Protein AF-A3YWB2-F1 (afdb_monomer_lite)

Foldseek 3Di:
DDDPDPPPPDPPPPVVVVVVLLVVLLVLLQVLLVVLLVLLLDPPDPVVSLVVLLVSLLVSLVVLCVSLVDPPPPDVVVVVVSVVLSVVLVVLSVVLVVVLVVVCVPPVPCSSVSSSVSSSVSSNVSSNVSNVVSSVVSVVVVVVVVVVVVPD

pLDDT: mean 77.68, std 9.54, range [52.34, 93.62]

Secondary structure (DSSP, 8-state):
-PPPPP--------HHHHHHHHHHHHHHHHHHHHHHHHHHH--S-HHHHHHHHHHHHHHHHHHHHHHTT--GGG-HHHHHHHHHHHHHHHHHHHHHHHHHHHHHTT-TTTHHHHHHHHHHHHHHHHHHHHHHHHHHHHHHHHHHHHHHHT--

Structure (mmCIF, N/CA/C/O backbone):
data_AF-A3YWB2-F1
#
_entry.id   AF-A3YWB2-F1
#
loop_
_atom_site.group_PDB
_atom_site.id
_atom_site.type_symbol
_atom_site.label_atom_id
_atom_site.label_alt_id
_atom_site.label_comp_id
_atom_site.label_asym_id
_atom_site.label_entity_id
_atom_site.label_seq_id
_atom_site.pdbx_PDB_ins_code
_atom_site.Cartn_x
_atom_site.Cartn_y
_atom_site.Cartn_z
_atom_site.occupancy
_atom_site.B_iso_or_equiv
_atom_site.auth_seq_id
_atom_site.auth_comp_id
_atom_site.auth_asym_id
_atom_site.auth_atom_id
_atom_site.pdbx_PDB_model_num
ATOM 1 N N . MET A 1 1 ? -6.717 4.013 58.784 1.00 62.12 1 MET A N 1
ATOM 2 C CA . MET A 1 1 ? -6.162 3.565 57.490 1.00 62.12 1 MET A CA 1
ATOM 3 C C . MET A 1 1 ? -7.313 3.526 56.500 1.00 62.12 1 MET A C 1
ATOM 5 O O . MET A 1 1 ? -8.202 2.706 56.698 1.00 62.12 1 MET A O 1
ATOM 9 N N . PRO A 1 2 ? -7.394 4.465 55.547 1.00 60.41 2 PRO A N 1
ATOM 10 C CA . PRO A 1 2 ? -8.425 4.411 54.519 1.00 60.41 2 PRO A CA 1
ATOM 11 C C . PRO A 1 2 ? -8.178 3.198 53.601 1.00 60.41 2 PRO A C 1
ATOM 13 O O . PRO A 1 2 ? -7.018 2.903 53.304 1.00 60.41 2 PRO A O 1
ATOM 16 N N . PRO A 1 3 ? -9.231 2.468 53.193 1.00 70.06 3 PRO A N 1
ATOM 17 C CA . PRO A 1 3 ? -9.102 1.349 52.270 1.00 70.06 3 PRO A CA 1
ATOM 18 C C . PRO A 1 3 ? -8.592 1.854 50.918 1.00 70.06 3 PRO A C 1
ATOM 20 O O . PRO A 1 3 ? -9.062 2.878 50.420 1.00 70.06 3 PRO A O 1
ATOM 23 N N . ALA A 1 4 ? -7.623 1.139 50.342 1.00 65.94 4 ALA A N 1
ATOM 24 C CA . ALA A 1 4 ? -7.161 1.383 48.985 1.00 65.94 4 ALA A CA 1
ATOM 25 C C . ALA A 1 4 ? -8.371 1.332 48.044 1.00 65.94 4 ALA A C 1
ATOM 27 O O . ALA A 1 4 ? -9.050 0.310 47.939 1.00 65.94 4 ALA A O 1
ATOM 28 N N . THR A 1 5 ? -8.675 2.461 47.407 1.00 66.00 5 THR A N 1
ATOM 29 C CA . THR A 1 5 ? -9.639 2.509 46.313 1.00 66.00 5 THR A CA 1
ATOM 30 C C . THR A 1 5 ? -9.167 1.531 45.238 1.00 66.00 5 THR A C 1
ATOM 32 O O . THR A 1 5 ? -7.991 1.609 44.871 1.00 66.00 5 THR A O 1
ATOM 35 N N . PRO A 1 6 ? -10.020 0.611 44.751 1.00 62.94 6 PRO A N 1
ATOM 36 C CA . PRO A 1 6 ? -9.645 -0.298 43.680 1.00 62.94 6 PRO A CA 1
ATOM 37 C C . PRO A 1 6 ? -9.179 0.549 42.502 1.00 62.94 6 PRO A C 1
ATOM 39 O O . PRO A 1 6 ? -9.925 1.399 42.011 1.00 62.94 6 PRO A O 1
ATOM 42 N N . GLU A 1 7 ? -7.917 0.363 42.119 1.00 54.88 7 GLU A N 1
ATOM 43 C CA . GLU A 1 7 ? -7.356 0.939 40.910 1.00 54.88 7 GLU A CA 1
ATOM 44 C C . GLU A 1 7 ? -8.339 0.647 39.788 1.00 54.88 7 GLU A C 1
ATOM 46 O O . GLU A 1 7 ? -8.621 -0.506 39.458 1.00 54.88 7 GLU A O 1
ATOM 51 N N . SER A 1 8 ? -8.917 1.714 39.246 1.00 54.12 8 SER A N 1
ATOM 52 C CA . SER A 1 8 ? -9.644 1.669 37.999 1.00 54.12 8 SER A CA 1
ATOM 53 C C . SER A 1 8 ? -8.696 1.061 36.974 1.00 54.12 8 SER A C 1
ATOM 55 O O . SER A 1 8 ? -7.840 1.764 36.426 1.00 54.12 8 SER A O 1
ATOM 57 N N . SER A 1 9 ? -8.828 -0.244 36.730 1.00 54.19 9 SER A N 1
ATOM 58 C CA . SER A 1 9 ? -8.300 -0.928 35.559 1.00 54.19 9 SER A CA 1
ATOM 59 C C . SER A 1 9 ? -9.045 -0.340 34.369 1.00 54.19 9 SER A C 1
ATOM 61 O O . SER A 1 9 ? -10.035 -0.878 33.871 1.00 54.19 9 SER A O 1
ATOM 63 N N . SER A 1 10 ? -8.652 0.886 34.037 1.00 55.62 10 SER A N 1
ATOM 64 C CA . SER A 1 10 ? -9.203 1.666 32.957 1.00 55.62 10 SER A CA 1
ATOM 65 C C . SER A 1 10 ? -9.079 0.794 31.724 1.00 55.62 10 SER A C 1
ATOM 67 O O . SER A 1 10 ? -8.000 0.283 31.419 1.00 55.62 10 SER A O 1
ATOM 69 N N . TRP A 1 11 ? -10.224 0.569 31.088 1.00 52.34 11 TRP A N 1
ATOM 70 C CA . TRP A 1 11 ? -10.415 -0.101 29.811 1.00 52.34 11 TRP A CA 1
ATOM 71 C C . TRP A 1 11 ? -9.676 0.655 28.700 1.00 52.34 11 TRP A C 1
ATOM 73 O O . TRP A 1 11 ? -10.257 1.130 27.729 1.00 52.34 11 TRP A O 1
ATOM 83 N N . THR A 1 12 ? -8.369 0.827 28.857 1.00 60.31 12 THR A N 1
ATOM 84 C CA . THR A 1 12 ? -7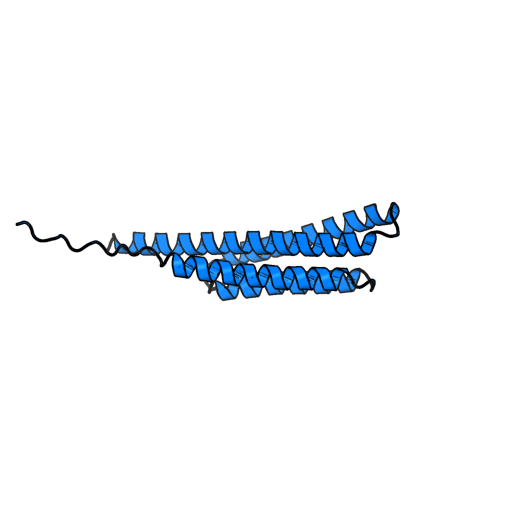.500 1.226 27.773 1.00 60.31 12 THR A CA 1
ATOM 85 C C . THR A 1 12 ? -7.512 0.037 26.821 1.00 60.31 12 THR A C 1
ATOM 87 O O . THR A 1 12 ? -7.178 -1.073 27.239 1.00 60.31 12 THR A O 1
ATOM 90 N N . PRO A 1 13 ? -7.988 0.205 25.573 1.00 61.81 13 PRO A N 1
ATOM 91 C CA . PRO A 1 13 ? -7.883 -0.859 24.590 1.00 61.81 13 PRO A CA 1
ATOM 92 C C . PRO A 1 13 ? -6.415 -1.257 24.556 1.00 61.81 13 PRO A C 1
ATOM 94 O O . PRO A 1 13 ? -5.591 -0.381 24.299 1.00 61.81 13 PRO A O 1
ATOM 97 N N . ASP A 1 14 ? -6.113 -2.520 24.888 1.00 77.12 14 ASP A N 1
ATOM 98 C CA . ASP A 1 14 ? -4.757 -3.047 25.069 1.00 77.12 14 ASP A CA 1
ATOM 99 C C . ASP A 1 14 ? -3.820 -2.412 24.039 1.00 77.12 14 ASP A C 1
ATOM 101 O O . ASP A 1 14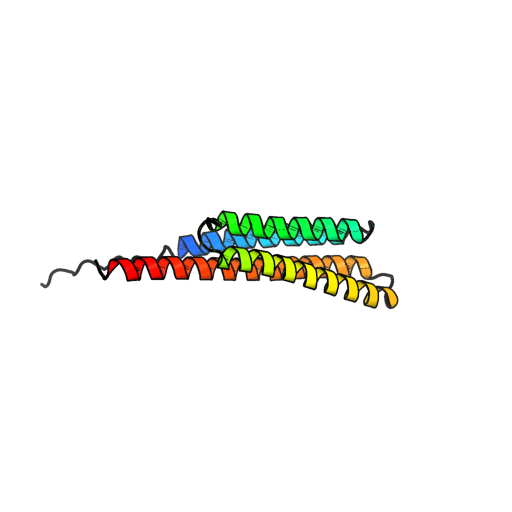 ? -3.831 -2.775 22.856 1.00 77.12 14 ASP A O 1
ATOM 105 N N . ALA A 1 15 ? -3.046 -1.406 24.461 1.00 77.25 15 ALA A N 1
ATOM 106 C CA . ALA A 1 15 ? -2.227 -0.622 23.540 1.00 77.25 15 ALA A CA 1
ATOM 107 C C . ALA A 1 15 ? -1.231 -1.546 22.821 1.00 77.25 15 ALA A C 1
ATOM 109 O O . ALA A 1 15 ? -0.946 -1.379 21.634 1.00 77.25 15 ALA A O 1
ATOM 110 N N . ALA A 1 16 ? -0.805 -2.602 23.522 1.00 82.12 16 ALA A N 1
ATOM 111 C CA . ALA A 1 16 ? -0.029 -3.713 22.993 1.00 82.12 16 ALA A CA 1
ATOM 112 C C . ALA A 1 16 ? -0.756 -4.481 21.871 1.00 82.12 16 ALA A C 1
ATOM 114 O O . ALA A 1 16 ? -0.151 -4.811 20.849 1.00 82.12 16 ALA A O 1
ATOM 115 N N . GLY A 1 17 ? -2.059 -4.738 22.012 1.00 84.69 17 GLY A N 1
ATOM 116 C CA . GLY A 1 17 ? -2.878 -5.400 20.996 1.00 84.69 17 GLY A CA 1
ATOM 117 C C . GLY A 1 17 ? -3.041 -4.558 19.726 1.00 84.69 17 GLY A C 1
ATOM 118 O O . GLY A 1 17 ? -2.911 -5.082 18.616 1.00 84.69 17 GLY A O 1
ATOM 119 N N . LEU A 1 18 ? -3.261 -3.248 19.877 1.00 83.75 18 LEU A N 1
ATOM 120 C CA . LEU A 1 18 ? -3.315 -2.293 18.761 1.00 83.75 18 LEU A CA 1
ATOM 121 C C . LEU A 1 18 ? -1.968 -2.189 18.036 1.00 83.75 18 LEU A C 1
ATOM 123 O O . LEU A 1 18 ? -1.925 -2.313 16.810 1.00 83.75 18 LEU A O 1
ATOM 127 N N . ALA A 1 19 ? -0.870 -2.036 18.782 1.00 86.00 19 ALA A N 1
ATOM 128 C CA . ALA A 1 19 ? 0.478 -1.983 18.222 1.00 86.00 19 ALA A CA 1
ATOM 129 C C . ALA A 1 19 ? 0.815 -3.263 17.441 1.00 86.00 19 ALA A C 1
ATOM 131 O O . ALA A 1 19 ? 1.302 -3.197 16.312 1.00 86.00 19 ALA A O 1
ATOM 132 N N . ARG A 1 20 ? 0.473 -4.442 17.979 1.00 88.50 20 ARG A N 1
ATOM 133 C CA . ARG A 1 20 ? 0.695 -5.725 17.294 1.00 88.50 20 ARG A CA 1
ATOM 134 C C . ARG A 1 20 ? -0.056 -5.813 15.964 1.00 88.50 20 ARG A C 1
ATOM 136 O O . ARG A 1 20 ? 0.515 -6.260 14.971 1.00 88.50 20 ARG A O 1
ATOM 143 N N . ARG A 1 21 ? -1.319 -5.372 15.919 1.00 85.56 21 ARG A N 1
ATOM 144 C CA . ARG A 1 21 ? -2.105 -5.337 14.671 1.00 85.56 21 ARG A CA 1
ATOM 145 C C . ARG A 1 21 ? -1.527 -4.350 13.663 1.00 85.56 21 ARG A C 1
ATOM 147 O O . ARG A 1 21 ? -1.458 -4.678 12.481 1.00 85.56 21 ARG A O 1
ATOM 154 N N . TYR A 1 22 ? -1.071 -3.189 14.132 1.00 88.19 22 TYR A N 1
ATOM 155 C CA . TYR A 1 22 ? -0.419 -2.188 13.294 1.00 88.19 22 TYR A CA 1
ATOM 156 C C . TYR A 1 22 ? 0.856 -2.735 12.642 1.00 88.19 22 TYR A C 1
ATOM 158 O O . TYR A 1 22 ? 1.003 -2.634 11.426 1.00 88.19 22 TYR A O 1
ATOM 166 N N . HIS A 1 23 ? 1.736 -3.376 13.419 1.00 88.94 23 HIS A N 1
ATOM 167 C CA . HIS A 1 23 ? 2.952 -4.002 12.893 1.00 88.94 23 HIS A CA 1
ATOM 168 C C . HIS A 1 23 ? 2.645 -5.133 11.908 1.00 88.94 23 HIS A C 1
ATOM 170 O O . HIS A 1 23 ? 3.294 -5.230 10.871 1.00 88.94 23 HIS A O 1
ATOM 176 N N . CYS A 1 24 ? 1.626 -5.951 12.186 1.00 90.31 24 CYS A N 1
ATOM 177 C CA . CYS A 1 24 ? 1.191 -7.000 11.266 1.00 90.31 24 CYS A CA 1
ATOM 178 C C . CYS A 1 24 ? 0.689 -6.416 9.935 1.00 90.31 24 CYS A C 1
ATOM 180 O O . CYS A 1 24 ? 1.095 -6.879 8.872 1.00 90.31 24 CYS A O 1
ATOM 182 N N . ALA A 1 25 ? -0.128 -5.358 9.978 1.00 87.38 25 ALA A N 1
ATOM 183 C CA . ALA A 1 25 ? -0.598 -4.672 8.777 1.00 87.38 25 ALA A CA 1
ATOM 184 C C . ALA A 1 25 ? 0.552 -4.003 8.005 1.00 87.38 25 ALA A C 1
ATOM 186 O O . ALA A 1 25 ? 0.589 -4.092 6.782 1.00 87.38 25 ALA A O 1
ATOM 187 N N . GLN A 1 26 ? 1.514 -3.380 8.694 1.00 89.19 26 GLN A N 1
ATOM 188 C CA . GLN A 1 26 ? 2.699 -2.825 8.035 1.00 89.19 26 GLN A CA 1
ATOM 189 C C . GLN A 1 26 ? 3.563 -3.899 7.374 1.00 89.19 26 GLN A C 1
ATOM 191 O O . GLN A 1 26 ? 4.029 -3.666 6.264 1.00 89.19 26 GLN A O 1
ATOM 196 N N . GLY A 1 27 ? 3.731 -5.068 8.000 1.00 92.00 27 GLY A N 1
ATOM 197 C CA . GLY A 1 27 ? 4.426 -6.201 7.384 1.00 92.00 27 GLY A CA 1
ATOM 198 C C . GLY A 1 27 ? 3.807 -6.581 6.038 1.00 92.00 27 GLY A C 1
ATOM 199 O O . GLY A 1 27 ? 4.512 -6.654 5.039 1.00 92.00 27 GLY A O 1
ATOM 200 N N . MET A 1 28 ? 2.473 -6.670 5.973 1.00 91.38 28 MET A N 1
ATOM 201 C CA . MET A 1 28 ? 1.773 -6.927 4.707 1.00 91.38 28 MET A CA 1
ATOM 202 C C . MET A 1 28 ? 2.040 -5.827 3.669 1.00 91.38 28 MET A C 1
ATOM 204 O O . MET A 1 28 ? 2.285 -6.128 2.506 1.00 91.38 28 MET A O 1
ATOM 208 N N . VAL A 1 29 ? 2.025 -4.549 4.065 1.00 90.00 29 VAL A N 1
ATOM 209 C CA . VAL A 1 29 ? 2.319 -3.434 3.143 1.00 90.00 29 VAL A CA 1
ATOM 210 C C . VAL A 1 29 ? 3.728 -3.553 2.558 1.00 90.00 29 VAL A C 1
ATOM 212 O O . VAL A 1 29 ? 3.888 -3.348 1.356 1.00 90.00 29 VAL A O 1
ATOM 215 N N . VAL A 1 30 ? 4.727 -3.910 3.375 1.00 92.44 30 VAL A N 1
ATOM 216 C CA . VAL A 1 30 ? 6.101 -4.161 2.907 1.00 92.44 30 VAL A CA 1
ATOM 217 C C . VAL A 1 30 ? 6.113 -5.286 1.873 1.00 92.44 30 VAL A C 1
ATOM 219 O O . VAL A 1 30 ? 6.629 -5.089 0.775 1.00 92.44 30 VAL A O 1
ATOM 222 N N . ASP A 1 31 ? 5.509 -6.433 2.189 1.00 93.62 31 ASP A N 1
ATOM 223 C CA . ASP A 1 31 ? 5.527 -7.616 1.322 1.00 93.62 31 ASP A CA 1
ATOM 224 C C . ASP A 1 31 ? 4.885 -7.331 -0.044 1.00 93.62 31 ASP A C 1
ATOM 226 O O . ASP A 1 31 ? 5.439 -7.666 -1.095 1.00 93.62 31 ASP A O 1
ATOM 230 N N . TYR A 1 32 ? 3.744 -6.637 -0.051 1.00 91.62 32 TYR A N 1
ATOM 231 C CA . TYR A 1 32 ? 3.076 -6.228 -1.287 1.00 91.62 32 TYR A CA 1
ATOM 232 C C . TYR A 1 32 ? 3.860 -5.152 -2.054 1.00 91.62 32 TYR A C 1
ATOM 234 O O . TYR A 1 32 ? 3.882 -5.191 -3.284 1.00 91.62 32 TYR A O 1
ATOM 242 N N . ALA A 1 33 ? 4.527 -4.214 -1.372 1.00 89.06 33 ALA A N 1
ATOM 243 C CA . ALA A 1 33 ? 5.370 -3.208 -2.021 1.00 89.06 33 ALA A CA 1
ATOM 244 C C . ALA A 1 33 ? 6.597 -3.841 -2.699 1.00 89.06 33 ALA A C 1
ATOM 246 O O . ALA A 1 33 ? 6.942 -3.460 -3.817 1.00 89.06 33 ALA A O 1
ATOM 247 N N . ILE A 1 34 ? 7.210 -4.847 -2.068 1.00 91.19 34 ILE A N 1
ATOM 248 C CA . ILE A 1 34 ? 8.285 -5.645 -2.673 1.00 91.19 34 ILE A CA 1
ATOM 249 C C . ILE A 1 34 ? 7.746 -6.428 -3.877 1.00 91.19 34 ILE A C 1
ATOM 251 O O . ILE A 1 34 ? 8.365 -6.418 -4.939 1.00 91.19 34 ILE A O 1
ATOM 255 N N . GLY A 1 35 ? 6.567 -7.048 -3.757 1.00 90.94 35 GLY A N 1
ATOM 256 C CA . GLY A 1 35 ? 5.909 -7.725 -4.878 1.00 90.94 35 GLY A CA 1
ATOM 257 C C . GLY A 1 35 ? 5.676 -6.793 -6.071 1.00 90.94 35 GLY A C 1
ATOM 258 O O . GLY A 1 35 ? 5.997 -7.141 -7.205 1.00 90.94 35 GLY A O 1
ATOM 259 N N . LEU A 1 36 ? 5.197 -5.574 -5.818 1.00 87.75 36 LEU A N 1
ATOM 260 C CA . LEU A 1 3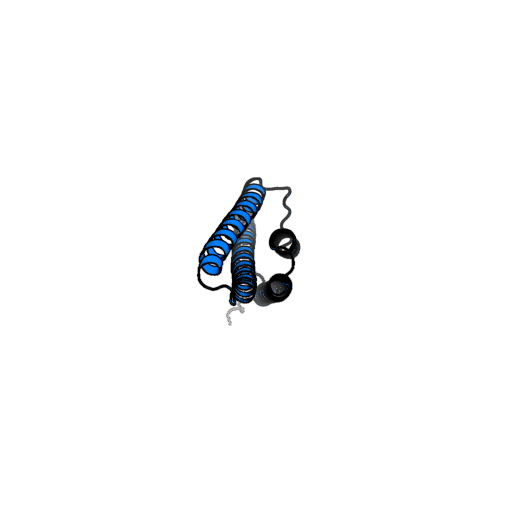6 ? 5.029 -4.529 -6.831 1.00 87.75 36 LEU A CA 1
ATOM 261 C C . LEU A 1 36 ? 6.358 -4.097 -7.462 1.00 87.75 36 LEU A C 1
ATOM 263 O O . LEU A 1 36 ? 6.416 -3.904 -8.676 1.00 87.75 36 LEU A O 1
ATOM 267 N N . ALA A 1 37 ? 7.425 -3.990 -6.666 1.00 88.44 37 ALA A N 1
ATOM 268 C CA . ALA A 1 37 ? 8.761 -3.673 -7.163 1.00 88.44 37 ALA A CA 1
ATOM 269 C C . ALA A 1 37 ? 9.279 -4.760 -8.120 1.00 88.44 37 ALA A C 1
ATOM 271 O O . ALA A 1 37 ? 9.785 -4.440 -9.198 1.00 88.44 37 ALA A O 1
ATOM 272 N N . ILE A 1 38 ? 9.098 -6.037 -7.759 1.00 89.62 38 ILE A N 1
ATOM 273 C CA . ILE A 1 38 ? 9.475 -7.189 -8.592 1.00 8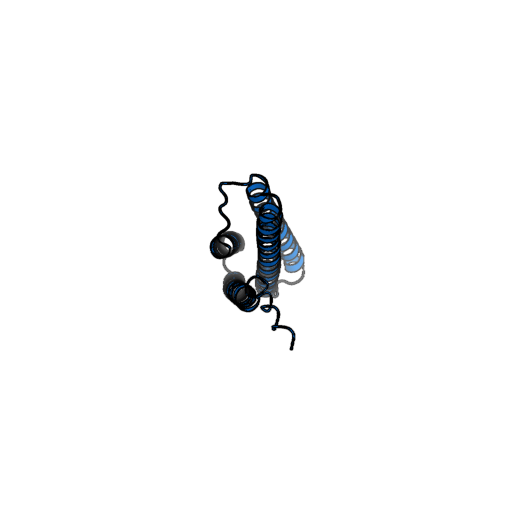9.62 38 ILE A CA 1
ATOM 274 C C . ILE A 1 38 ? 8.677 -7.182 -9.896 1.00 89.62 38 ILE A C 1
ATOM 276 O O . ILE A 1 38 ? 9.254 -7.338 -10.968 1.00 89.62 38 ILE A O 1
ATOM 280 N N . VAL A 1 39 ? 7.363 -6.950 -9.827 1.00 88.38 39 VAL A N 1
ATOM 281 C CA . VAL A 1 39 ? 6.506 -6.865 -11.018 1.00 88.38 39 VAL A CA 1
ATOM 282 C C . VAL A 1 39 ? 6.949 -5.718 -11.936 1.00 88.38 39 VAL A C 1
ATOM 284 O O . VAL A 1 39 ? 7.026 -5.911 -13.145 1.00 88.38 39 VAL A O 1
ATOM 287 N N . GLY A 1 40 ? 7.306 -4.556 -11.378 1.00 82.44 40 GLY A N 1
ATOM 288 C CA . GLY A 1 40 ? 7.810 -3.410 -12.144 1.00 82.44 40 GLY A CA 1
ATOM 289 C C . GLY A 1 40 ? 9.185 -3.623 -12.786 1.00 82.44 40 GLY A C 1
ATOM 290 O O . GLY A 1 40 ? 9.522 -2.925 -13.737 1.00 82.44 40 GLY A O 1
ATOM 291 N N . MET A 1 41 ? 9.969 -4.588 -12.296 1.00 85.44 41 MET A N 1
ATOM 292 C CA . MET A 1 41 ? 11.285 -4.922 -12.847 1.00 85.44 41 MET A CA 1
ATOM 293 C C . MET A 1 41 ? 11.192 -5.760 -14.132 1.00 85.44 41 MET A C 1
ATOM 295 O O . MET A 1 41 ? 12.147 -5.793 -14.907 1.00 85.44 41 MET A O 1
ATOM 299 N N . PHE A 1 42 ? 10.060 -6.426 -14.391 1.00 84.00 42 PHE A N 1
ATOM 300 C CA . PHE A 1 42 ? 9.887 -7.198 -15.617 1.00 84.00 42 PHE A CA 1
ATOM 301 C C . PHE A 1 42 ? 9.673 -6.265 -16.820 1.00 84.00 42 PHE A C 1
ATOM 303 O O . PHE A 1 42 ? 8.675 -5.547 -16.860 1.00 84.00 42 PHE A O 1
ATOM 310 N N . PRO A 1 43 ? 10.532 -6.325 -17.856 1.00 66.44 43 PRO A N 1
ATOM 311 C CA . PRO A 1 43 ? 10.429 -5.478 -19.048 1.00 66.44 43 PRO A CA 1
ATOM 312 C C . PRO A 1 43 ? 9.309 -5.920 -20.008 1.00 66.44 43 PRO A C 1
ATOM 314 O O . PRO A 1 43 ? 9.270 -5.505 -21.165 1.00 66.44 43 PRO A O 1
ATOM 317 N N . ALA A 1 44 ? 8.407 -6.795 -19.555 1.00 66.81 44 ALA A N 1
ATOM 318 C CA . ALA A 1 44 ? 7.245 -7.197 -20.329 1.00 66.81 44 ALA A CA 1
ATOM 319 C C . ALA A 1 44 ? 6.299 -6.002 -20.510 1.00 66.81 44 ALA A C 1
ATOM 321 O O . ALA A 1 44 ? 6.341 -5.046 -19.738 1.00 66.81 44 ALA A O 1
ATOM 322 N N . PHE A 1 45 ? 5.451 -6.073 -21.541 1.00 77.44 45 PHE A N 1
ATOM 323 C CA . PHE A 1 45 ? 4.463 -5.055 -21.904 1.00 77.44 45 PHE A CA 1
ATOM 324 C C . PHE A 1 45 ? 3.934 -4.274 -20.683 1.00 77.44 45 PHE A C 1
ATOM 326 O O . PHE A 1 45 ? 3.450 -4.855 -19.712 1.00 77.44 45 PHE A O 1
ATOM 333 N N . LEU A 1 46 ? 4.007 -2.943 -20.739 1.00 76.12 46 LEU A N 1
ATOM 334 C CA . LEU A 1 46 ? 3.660 -2.056 -19.622 1.00 76.12 46 LEU A CA 1
ATOM 335 C C . LEU A 1 46 ? 2.218 -2.274 -19.118 1.00 76.12 46 LEU A C 1
ATOM 337 O O . LEU A 1 46 ? 1.926 -2.160 -17.929 1.00 76.12 46 LEU A O 1
ATOM 341 N N . THR A 1 47 ? 1.310 -2.611 -20.036 1.00 79.19 47 THR A N 1
ATOM 342 C CA . THR A 1 47 ? -0.118 -2.797 -19.765 1.00 79.19 47 THR A CA 1
ATOM 343 C C . THR A 1 47 ? -0.400 -3.954 -18.796 1.00 79.19 47 THR A C 1
ATOM 345 O O . THR A 1 47 ? -1.017 -3.693 -17.764 1.00 79.19 47 THR A O 1
ATOM 348 N N . PRO A 1 48 ? 0.036 -5.212 -19.035 1.00 84.31 48 PRO A N 1
ATOM 349 C CA . PRO A 1 48 ? -0.177 -6.293 -18.072 1.00 84.31 48 PRO A CA 1
ATOM 350 C C . PRO A 1 48 ? 0.512 -6.042 -16.727 1.00 84.31 48 PRO A C 1
ATOM 352 O O . PRO A 1 48 ? -0.071 -6.380 -15.700 1.00 84.31 48 PRO A O 1
ATOM 355 N N . VAL A 1 49 ? 1.687 -5.401 -16.705 1.00 84.69 49 VAL A N 1
ATOM 356 C CA . VAL A 1 49 ? 2.369 -5.015 -15.454 1.00 84.69 49 VAL A CA 1
ATOM 357 C C . VAL A 1 49 ? 1.490 -4.080 -14.621 1.00 84.69 49 VAL A C 1
ATOM 359 O O . VAL A 1 49 ? 1.260 -4.341 -13.440 1.00 84.69 49 VAL A O 1
ATOM 362 N N . LEU A 1 50 ? 0.925 -3.039 -15.238 1.00 80.44 50 LEU A N 1
ATOM 363 C CA . LEU A 1 50 ? 0.007 -2.117 -14.567 1.00 80.44 50 LEU A CA 1
ATOM 364 C C . LEU A 1 50 ? -1.273 -2.806 -14.087 1.00 80.44 50 LEU A C 1
ATOM 366 O O . LEU A 1 50 ? -1.715 -2.552 -12.970 1.00 80.44 50 LEU A O 1
ATOM 370 N N . VAL A 1 51 ? -1.854 -3.705 -14.885 1.00 84.25 51 VAL A N 1
ATOM 371 C CA . VAL A 1 51 ? -3.051 -4.461 -14.479 1.00 84.25 51 VAL A CA 1
ATOM 372 C C . VAL A 1 51 ? -2.753 -5.329 -13.256 1.00 84.25 51 VAL A C 1
ATOM 374 O O . VAL A 1 51 ? -3.502 -5.287 -12.279 1.00 84.25 51 VAL A O 1
ATOM 377 N N . ILE A 1 52 ? -1.642 -6.071 -13.270 1.00 88.06 52 ILE A N 1
ATOM 378 C CA . ILE A 1 52 ? -1.210 -6.895 -12.135 1.00 88.06 52 ILE A CA 1
ATOM 379 C C . ILE A 1 52 ? -0.963 -6.016 -10.905 1.00 88.06 52 ILE A C 1
ATOM 381 O O . ILE A 1 52 ? -1.410 -6.359 -9.810 1.00 88.06 52 ILE A O 1
ATOM 385 N N . ALA A 1 53 ? -0.322 -4.858 -11.080 1.00 85.44 53 ALA A N 1
ATOM 386 C CA . ALA A 1 53 ? -0.082 -3.909 -10.001 1.00 85.44 53 ALA A CA 1
ATOM 387 C C . ALA A 1 53 ? -1.385 -3.386 -9.376 1.00 85.44 53 ALA A C 1
ATOM 389 O O . ALA A 1 53 ? -1.520 -3.378 -8.153 1.00 85.44 53 ALA A O 1
ATOM 390 N N . VAL A 1 54 ? -2.379 -3.014 -10.189 1.00 81.19 54 VAL A N 1
ATOM 391 C CA . VAL A 1 54 ? -3.697 -2.576 -9.700 1.00 81.19 54 VAL A CA 1
ATOM 392 C C . VAL A 1 54 ? -4.399 -3.697 -8.931 1.00 81.19 54 VAL A C 1
ATOM 394 O O . VAL A 1 54 ? -4.944 -3.454 -7.854 1.00 81.19 54 VAL A O 1
ATOM 397 N N . VAL A 1 55 ? -4.351 -4.936 -9.432 1.00 85.81 55 VAL A N 1
ATOM 398 C CA . VAL A 1 55 ? -4.938 -6.098 -8.745 1.00 85.81 55 VAL A CA 1
ATOM 399 C C . VAL A 1 55 ? -4.251 -6.353 -7.397 1.00 85.81 55 VAL A C 1
ATOM 401 O O . VAL A 1 55 ? -4.941 -6.570 -6.400 1.00 85.81 55 VAL A O 1
ATOM 404 N N . LEU A 1 56 ? -2.918 -6.275 -7.336 1.00 86.94 56 LEU A N 1
ATOM 405 C CA . LEU A 1 56 ? -2.139 -6.402 -6.096 1.00 86.94 56 LEU A CA 1
ATOM 406 C C . LEU A 1 56 ? -2.498 -5.311 -5.084 1.00 86.94 56 LEU A C 1
ATOM 408 O O . LEU A 1 56 ? -2.725 -5.622 -3.917 1.00 86.94 56 LEU A O 1
ATOM 412 N N . LEU A 1 57 ? -2.609 -4.055 -5.521 1.00 83.75 57 LEU A N 1
ATOM 413 C CA . LEU A 1 57 ? -3.015 -2.939 -4.661 1.00 83.75 57 LEU A CA 1
ATOM 414 C C . LEU A 1 57 ? -4.433 -3.130 -4.117 1.00 83.75 57 LEU A C 1
ATOM 416 O O . LEU A 1 57 ? -4.674 -2.947 -2.923 1.00 83.75 57 LEU A O 1
ATOM 420 N N . MET A 1 58 ? -5.374 -3.545 -4.968 1.00 81.75 58 MET A N 1
ATOM 421 C CA . MET A 1 58 ? -6.748 -3.802 -4.540 1.00 81.75 58 MET A CA 1
ATOM 422 C C . MET A 1 58 ? -6.818 -4.974 -3.553 1.00 81.75 58 MET A C 1
ATOM 424 O O . MET A 1 58 ? -7.573 -4.922 -2.580 1.00 81.75 58 MET A O 1
ATOM 428 N N . LYS A 1 59 ? -5.980 -6.000 -3.748 1.00 87.31 59 LYS A N 1
ATOM 429 C CA . LYS A 1 59 ? -5.863 -7.132 -2.826 1.00 87.31 59 LYS A CA 1
ATOM 430 C C . LYS A 1 59 ? -5.228 -6.739 -1.488 1.00 87.31 59 LYS A C 1
ATOM 432 O O . LYS A 1 59 ? -5.763 -7.124 -0.454 1.00 87.31 59 LYS A O 1
ATOM 437 N N . LEU A 1 60 ? -4.178 -5.916 -1.491 1.00 87.94 60 LEU A N 1
ATOM 438 C CA . LEU A 1 60 ? -3.580 -5.346 -0.279 1.00 87.94 60 LEU A CA 1
ATOM 439 C C . LEU A 1 60 ? -4.633 -4.597 0.550 1.00 87.94 60 LEU A C 1
ATOM 441 O O . LEU A 1 60 ? -4.766 -4.827 1.750 1.00 87.94 60 LEU A O 1
ATOM 445 N N . LEU A 1 61 ? -5.422 -3.731 -0.094 1.00 82.00 61 LEU A N 1
ATOM 446 C CA . LEU A 1 61 ? -6.500 -2.999 0.575 1.00 82.00 61 LEU A CA 1
ATOM 447 C C . LEU A 1 61 ? -7.554 -3.933 1.172 1.00 82.00 61 LEU A C 1
ATOM 449 O O . LEU A 1 61 ? -8.041 -3.686 2.277 1.00 82.00 61 LEU A O 1
ATOM 453 N N . TRP A 1 62 ? -7.909 -4.993 0.448 1.00 83.19 62 TRP A N 1
ATOM 454 C CA . TRP A 1 62 ? -8.851 -6.001 0.918 1.00 83.19 62 TRP A CA 1
ATOM 455 C C . TRP A 1 62 ? -8.327 -6.754 2.145 1.00 83.19 62 TRP A C 1
ATOM 457 O O . TRP A 1 62 ? -9.050 -6.896 3.133 1.00 83.19 62 TRP A O 1
ATOM 467 N N . ASP A 1 63 ? -7.069 -7.193 2.117 1.00 87.38 63 ASP A N 1
ATOM 468 C CA . ASP A 1 63 ? -6.451 -7.929 3.222 1.00 87.38 63 ASP A CA 1
ATOM 469 C C . ASP A 1 63 ? -6.318 -7.045 4.474 1.00 87.38 63 ASP A C 1
ATOM 471 O O . ASP A 1 63 ? -6.662 -7.486 5.574 1.00 87.38 63 ASP A O 1
ATOM 475 N N . ILE A 1 64 ? -5.947 -5.766 4.315 1.00 84.56 64 ILE A N 1
ATOM 476 C CA . ILE A 1 64 ? -5.944 -4.790 5.418 1.00 84.56 64 ILE A CA 1
ATOM 477 C C . ILE A 1 64 ? -7.364 -4.610 5.974 1.00 84.56 64 ILE A C 1
ATOM 479 O O . ILE A 1 64 ? -7.566 -4.708 7.185 1.00 84.56 64 ILE A O 1
ATOM 483 N N . ALA A 1 65 ? -8.366 -4.387 5.118 1.00 80.38 65 ALA A N 1
ATOM 484 C CA . ALA A 1 65 ? -9.752 -4.205 5.557 1.00 80.38 65 ALA A CA 1
ATOM 485 C C . ALA A 1 65 ? -10.278 -5.427 6.331 1.00 80.38 65 ALA A C 1
ATOM 487 O O . ALA A 1 65 ? -10.938 -5.281 7.367 1.00 80.38 65 ALA A O 1
ATOM 488 N N . ARG A 1 66 ? -9.939 -6.636 5.862 1.00 81.75 66 ARG A N 1
ATOM 489 C CA . ARG A 1 66 ? -10.282 -7.901 6.517 1.00 81.75 66 ARG A CA 1
ATOM 490 C C . ARG A 1 66 ? -9.586 -8.049 7.869 1.00 81.75 66 ARG A C 1
ATOM 492 O O . ARG A 1 66 ? -10.234 -8.469 8.827 1.00 81.75 66 ARG A O 1
ATOM 499 N N . ASN A 1 67 ? -8.311 -7.673 7.971 1.00 84.12 67 ASN A N 1
ATOM 500 C CA . ASN A 1 67 ? -7.546 -7.719 9.221 1.00 84.12 67 ASN A CA 1
ATOM 501 C C . ASN A 1 67 ? -8.154 -6.813 10.309 1.00 84.12 67 ASN A C 1
ATOM 503 O O . ASN A 1 67 ? -8.201 -7.170 11.486 1.00 84.12 67 ASN A O 1
ATOM 507 N N . TRP A 1 68 ? -8.704 -5.665 9.913 1.00 80.56 68 TRP A N 1
ATOM 508 C CA . TRP A 1 68 ? -9.401 -4.753 10.823 1.00 80.56 68 TRP A CA 1
ATOM 509 C C . TRP A 1 68 ? -10.852 -5.163 11.136 1.00 80.56 68 TRP A C 1
ATOM 511 O O . TRP A 1 68 ? -11.542 -4.437 11.852 1.00 80.56 68 TRP A O 1
ATOM 521 N N . GLN A 1 69 ? -11.316 -6.320 10.635 1.00 76.88 69 GLN A N 1
ATOM 522 C CA . GLN A 1 69 ? -12.679 -6.845 10.811 1.00 76.88 69 GLN A CA 1
ATOM 523 C C . GLN A 1 69 ? -13.771 -5.802 10.534 1.00 76.88 69 GLN A C 1
ATOM 525 O O . GLN A 1 69 ? -14.823 -5.763 11.180 1.00 76.88 69 GLN A O 1
ATOM 530 N N . PHE A 1 70 ? -13.532 -4.925 9.560 1.00 68.12 70 PHE A N 1
ATOM 531 C CA . PHE A 1 70 ? -14.523 -3.940 9.168 1.00 68.12 70 PHE A CA 1
ATOM 532 C C . PHE A 1 70 ? -15.672 -4.665 8.460 1.00 68.12 70 PHE A C 1
ATOM 534 O O . PHE A 1 70 ? -15.542 -5.069 7.306 1.00 68.12 70 PHE A O 1
ATOM 541 N N . SER A 1 71 ? -16.816 -4.840 9.132 1.00 62.38 71 SER A N 1
ATOM 542 C CA . SER A 1 71 ? -18.025 -5.268 8.430 1.00 62.38 71 SER A CA 1
ATOM 543 C C . SER A 1 71 ? -18.453 -4.142 7.481 1.00 62.38 71 SER A C 1
ATOM 545 O O . SER A 1 71 ? -18.869 -3.053 7.891 1.00 62.38 71 SER A O 1
ATOM 547 N N . LEU A 1 72 ? -18.275 -4.387 6.183 1.00 57.38 72 LEU A N 1
ATOM 548 C CA . LEU A 1 72 ? -18.693 -3.493 5.098 1.00 57.38 72 LEU A CA 1
ATOM 549 C C . LEU A 1 72 ? -20.214 -3.272 5.077 1.00 57.38 72 LEU A C 1
ATOM 551 O O . LEU A 1 72 ? -20.694 -2.303 4.500 1.00 57.38 72 LEU A O 1
ATOM 555 N N . THR A 1 73 ? -20.972 -4.146 5.735 1.00 57.09 73 THR A N 1
ATOM 556 C CA . THR A 1 73 ? -22.427 -4.253 5.622 1.00 57.09 73 THR A CA 1
ATOM 557 C C . THR A 1 73 ? -23.227 -3.153 6.318 1.00 57.09 73 THR A C 1
ATOM 559 O O . THR A 1 73 ? -24.412 -3.033 6.035 1.00 57.09 73 THR A O 1
ATOM 562 N N . ALA A 1 74 ? -22.632 -2.332 7.191 1.00 60.28 74 ALA A N 1
ATOM 563 C CA . ALA A 1 74 ? -23.414 -1.406 8.023 1.00 60.28 74 ALA A CA 1
ATOM 564 C C . ALA A 1 74 ? -23.288 0.089 7.673 1.00 60.28 74 ALA A C 1
ATOM 566 O O . ALA A 1 74 ? -24.060 0.881 8.201 1.00 60.28 74 ALA A O 1
ATOM 567 N N . ASN A 1 75 ? -22.326 0.522 6.842 1.00 70.56 75 ASN A N 1
ATOM 568 C CA . ASN A 1 75 ? -22.079 1.960 6.639 1.00 70.56 75 ASN A CA 1
ATOM 569 C C . ASN A 1 75 ? -21.796 2.331 5.169 1.00 70.56 75 ASN A C 1
ATOM 571 O O . ASN A 1 75 ? -20.696 2.051 4.686 1.00 70.56 75 ASN A O 1
ATOM 575 N N . PRO A 1 76 ? -22.703 3.054 4.478 1.00 71.19 76 PRO A N 1
ATOM 576 C CA . PRO A 1 76 ? -22.502 3.480 3.086 1.00 71.19 76 PRO A CA 1
ATOM 577 C C . PRO A 1 76 ? -21.291 4.412 2.913 1.00 71.19 76 PRO A C 1
ATOM 579 O O . PRO A 1 76 ? -20.649 4.414 1.867 1.00 71.19 76 PRO A O 1
ATOM 582 N N . ILE A 1 77 ? -20.904 5.135 3.970 1.00 73.81 77 ILE A N 1
ATOM 583 C CA . ILE A 1 77 ? -19.688 5.963 4.000 1.00 73.81 77 ILE A CA 1
ATOM 584 C C . ILE A 1 77 ? -18.419 5.107 3.841 1.00 73.81 77 ILE A C 1
ATOM 586 O O . ILE A 1 77 ? -17.465 5.538 3.199 1.00 73.81 77 ILE A O 1
ATOM 590 N N . ALA A 1 78 ? -18.398 3.884 4.386 1.00 68.06 78 ALA A N 1
ATOM 591 C CA . ALA A 1 78 ? -17.247 2.989 4.258 1.00 68.06 78 ALA A CA 1
ATOM 592 C C . ALA A 1 78 ? -17.107 2.454 2.824 1.00 68.06 78 ALA A C 1
ATOM 594 O O . ALA A 1 78 ? -15.993 2.360 2.314 1.00 68.06 78 ALA A O 1
ATOM 595 N N . ILE A 1 79 ? -18.234 2.178 2.159 1.00 72.81 79 ILE A N 1
ATOM 596 C CA . ILE A 1 79 ? -18.273 1.790 0.742 1.00 72.81 79 ILE A CA 1
ATOM 597 C C . ILE A 1 79 ? -17.783 2.954 -0.127 1.00 72.81 79 ILE A C 1
ATOM 599 O O . ILE A 1 79 ? -16.919 2.758 -0.979 1.00 72.81 79 ILE A O 1
ATOM 603 N N . GLY A 1 80 ? -18.260 4.175 0.143 1.00 74.94 80 GLY A N 1
ATOM 604 C CA . GLY A 1 80 ? -17.801 5.383 -0.545 1.00 74.94 80 GLY A CA 1
ATOM 605 C C . GLY A 1 80 ? -16.297 5.612 -0.390 1.00 74.94 80 GLY A C 1
ATOM 606 O O . GLY A 1 80 ? -15.613 5.872 -1.375 1.00 74.94 80 GLY A O 1
ATOM 607 N N . GLY A 1 81 ? -15.758 5.427 0.820 1.00 70.88 81 GLY A N 1
ATOM 608 C CA . GLY A 1 81 ? -14.317 5.498 1.069 1.00 70.88 81 GLY A CA 1
ATOM 609 C C . GLY A 1 81 ? -13.521 4.451 0.286 1.00 70.88 81 GLY A C 1
ATOM 610 O O . GLY A 1 81 ? -12.455 4.761 -0.235 1.00 70.88 81 GLY A O 1
ATOM 611 N N . TRP A 1 82 ? -14.052 3.235 0.141 1.00 70.06 82 TRP A N 1
ATOM 612 C CA . TRP A 1 82 ? -13.404 2.166 -0.621 1.00 70.06 82 TRP A CA 1
ATOM 613 C C . TRP A 1 82 ? -13.369 2.468 -2.127 1.00 70.06 82 TRP A C 1
ATOM 615 O O . TRP A 1 82 ? -12.318 2.353 -2.754 1.00 70.06 82 TRP A O 1
ATOM 625 N N . VAL A 1 83 ? -14.487 2.940 -2.688 1.00 73.75 83 VAL A N 1
ATOM 626 C CA . VAL A 1 83 ? -14.582 3.352 -4.100 1.00 73.75 83 VAL A CA 1
ATOM 627 C C . VAL A 1 83 ? -13.685 4.557 -4.385 1.00 73.75 83 VAL A C 1
ATOM 629 O O . VAL A 1 83 ? -12.954 4.558 -5.373 1.00 73.75 83 VAL A O 1
ATOM 632 N N . MET A 1 84 ? -13.684 5.558 -3.501 1.00 75.50 84 MET A N 1
ATOM 633 C CA . MET A 1 84 ? -12.837 6.746 -3.639 1.00 75.50 84 MET A CA 1
ATOM 634 C C . MET A 1 84 ? -11.349 6.390 -3.557 1.00 75.50 84 MET A C 1
ATOM 636 O O . MET A 1 84 ? -10.541 6.943 -4.297 1.00 75.50 84 MET A O 1
ATOM 640 N N . ASN A 1 85 ? -10.982 5.427 -2.706 1.00 70.88 85 ASN A N 1
ATOM 641 C CA . ASN A 1 85 ? -9.611 4.930 -2.622 1.00 70.88 85 ASN A CA 1
ATOM 642 C C . ASN A 1 85 ? -9.203 4.163 -3.892 1.00 70.88 85 ASN A C 1
ATOM 644 O O . ASN A 1 85 ? -8.103 4.357 -4.401 1.00 70.88 85 ASN A O 1
ATOM 648 N N . GLY A 1 86 ? -10.106 3.356 -4.462 1.00 71.44 86 GLY A N 1
ATOM 649 C CA . GLY A 1 86 ? -9.892 2.709 -5.762 1.00 71.44 86 GLY A CA 1
ATOM 650 C C . GLY A 1 86 ? -9.716 3.713 -6.909 1.00 71.44 86 GLY A C 1
ATOM 651 O O . GLY A 1 86 ? -8.814 3.561 -7.733 1.00 71.44 86 GLY A O 1
ATOM 652 N N . LEU A 1 87 ? -10.521 4.781 -6.929 1.00 73.06 87 LEU A N 1
ATOM 653 C CA . LEU A 1 87 ? -10.376 5.894 -7.875 1.00 73.06 87 LEU A CA 1
ATOM 654 C C . LEU A 1 87 ? -9.049 6.633 -7.689 1.00 73.06 87 LEU A C 1
ATOM 656 O O . LEU A 1 87 ? -8.372 6.923 -8.672 1.00 73.06 87 LEU A O 1
ATOM 660 N N . GLY A 1 88 ? -8.648 6.888 -6.442 1.00 73.25 88 GLY A N 1
ATOM 661 C CA . GLY A 1 88 ? -7.348 7.469 -6.115 1.00 73.25 88 GLY A CA 1
ATOM 662 C C . GLY A 1 88 ? -6.192 6.601 -6.612 1.00 73.25 88 GLY A C 1
ATOM 663 O O . GLY A 1 88 ? -5.273 7.112 -7.246 1.00 73.25 88 GLY A O 1
ATOM 664 N N . ALA A 1 89 ? -6.273 5.282 -6.417 1.00 71.38 89 ALA A N 1
ATOM 665 C CA . ALA A 1 89 ? -5.285 4.338 -6.934 1.00 71.38 89 ALA A CA 1
ATOM 666 C C . ALA A 1 89 ? -5.211 4.365 -8.471 1.00 71.38 89 ALA A C 1
ATOM 668 O O . ALA A 1 89 ? -4.115 4.403 -9.026 1.00 71.38 89 ALA A O 1
ATOM 669 N N . CYS A 1 90 ? -6.356 4.418 -9.163 1.00 70.44 90 CYS A N 1
ATOM 670 C CA . CYS A 1 90 ? -6.389 4.571 -10.621 1.00 70.44 90 CYS A CA 1
ATOM 671 C C . CYS A 1 90 ? -5.776 5.900 -11.075 1.00 70.44 90 CYS A C 1
ATOM 673 O O . CYS A 1 90 ? -4.991 5.915 -12.019 1.00 70.44 90 CYS A O 1
ATOM 675 N N . ALA A 1 91 ? -6.091 7.008 -10.399 1.00 73.38 91 ALA A N 1
ATOM 676 C CA . ALA A 1 91 ? -5.534 8.318 -10.722 1.00 73.38 91 ALA A CA 1
ATOM 677 C C . ALA A 1 91 ? -4.007 8.340 -10.555 1.00 73.38 91 ALA A C 1
ATOM 679 O O . ALA A 1 91 ? -3.308 8.826 -11.439 1.00 73.38 91 ALA A O 1
ATOM 680 N N . VAL A 1 92 ? -3.482 7.757 -9.470 1.00 72.69 92 VAL A N 1
ATOM 681 C CA . VAL A 1 92 ? -2.034 7.626 -9.238 1.00 72.69 92 VAL A CA 1
ATOM 682 C C . VAL A 1 92 ? -1.385 6.712 -10.277 1.00 72.69 92 VAL A C 1
ATOM 684 O O . VAL A 1 92 ? -0.304 7.034 -10.759 1.00 72.69 92 VAL A O 1
ATOM 687 N N . ALA A 1 93 ? -2.039 5.616 -10.672 1.00 70.81 93 ALA A N 1
ATOM 688 C CA . ALA A 1 93 ? -1.539 4.731 -11.724 1.00 70.81 93 ALA A CA 1
ATOM 689 C C . ALA A 1 93 ? -1.466 5.437 -13.089 1.00 70.81 93 ALA A C 1
ATOM 691 O O . ALA A 1 93 ? -0.468 5.296 -13.792 1.00 70.81 93 ALA A O 1
ATOM 692 N N . ILE A 1 94 ? -2.481 6.236 -13.442 1.00 74.00 94 ILE A N 1
ATOM 693 C CA . ILE A 1 94 ? -2.486 7.054 -14.665 1.00 74.00 94 ILE A CA 1
ATOM 694 C C . ILE A 1 94 ? -1.390 8.117 -14.597 1.00 74.00 94 ILE A C 1
ATOM 696 O O . ILE A 1 94 ? -0.645 8.270 -15.559 1.00 74.00 94 ILE A O 1
ATOM 700 N N . LEU A 1 95 ? -1.254 8.815 -13.465 1.00 78.62 95 LEU A N 1
ATOM 701 C CA . LEU A 1 95 ? -0.186 9.792 -13.256 1.00 78.62 95 LEU A CA 1
ATOM 702 C C . LEU A 1 95 ? 1.180 9.131 -13.432 1.00 78.62 95 LEU A C 1
ATOM 704 O O . LEU A 1 95 ? 1.943 9.564 -14.285 1.00 78.62 95 LEU A O 1
ATOM 708 N N . ALA A 1 96 ? 1.451 8.033 -12.727 1.00 69.88 96 ALA A N 1
ATOM 709 C CA . ALA A 1 96 ? 2.696 7.278 -12.852 1.00 69.88 96 ALA A CA 1
ATOM 710 C C . ALA A 1 96 ? 2.963 6.834 -14.298 1.00 69.88 96 ALA A C 1
ATOM 712 O O . ALA A 1 96 ? 4.079 6.998 -14.788 1.00 69.88 96 ALA A O 1
ATOM 713 N N . TRP A 1 97 ? 1.939 6.343 -15.003 1.00 75.19 97 TRP A N 1
ATOM 714 C CA . TRP A 1 97 ? 2.031 6.008 -16.422 1.00 75.19 97 TRP A CA 1
ATOM 715 C C . TRP A 1 97 ? 2.420 7.224 -17.269 1.00 75.19 97 TRP A C 1
ATOM 717 O O . TRP A 1 97 ? 3.385 7.149 -18.025 1.00 75.19 97 TRP A O 1
ATOM 727 N N . THR A 1 98 ? 1.738 8.364 -17.107 1.00 74.94 98 THR A N 1
ATOM 728 C CA . THR A 1 98 ? 2.068 9.592 -17.848 1.00 74.94 98 THR A CA 1
ATOM 729 C C . THR A 1 98 ? 3.477 10.093 -17.549 1.00 74.94 98 THR A C 1
ATOM 731 O O . THR A 1 98 ? 4.175 10.500 -18.476 1.00 74.94 98 THR A O 1
ATOM 734 N N . THR A 1 99 ? 3.931 10.019 -16.293 1.00 75.62 99 THR A N 1
ATOM 735 C CA . THR A 1 99 ? 5.280 10.442 -15.902 1.00 75.62 99 THR A CA 1
ATOM 736 C C . THR A 1 99 ? 6.338 9.553 -16.538 1.00 75.62 99 THR A C 1
ATOM 738 O O . THR A 1 99 ? 7.349 10.068 -16.997 1.00 75.62 99 THR A O 1
ATOM 741 N N . LEU A 1 100 ? 6.104 8.239 -16.610 1.00 66.94 100 LEU A N 1
ATOM 742 C CA . LEU A 1 100 ? 7.016 7.293 -17.258 1.00 66.94 100 LEU A CA 1
ATOM 743 C C . LEU A 1 100 ? 7.036 7.456 -18.773 1.00 66.94 100 LEU A C 1
ATOM 745 O O . LEU A 1 100 ? 8.109 7.438 -19.356 1.00 66.94 100 LEU A O 1
ATOM 749 N N . VAL A 1 101 ? 5.886 7.683 -19.412 1.00 72.00 101 VAL A N 1
ATOM 750 C CA . VAL A 1 101 ? 5.837 7.991 -20.850 1.00 72.00 101 VAL A CA 1
ATOM 751 C C . VAL A 1 101 ? 6.616 9.272 -21.151 1.00 72.00 101 VAL A C 1
ATOM 753 O O . VAL A 1 101 ? 7.375 9.317 -22.117 1.00 72.00 101 VAL A O 1
ATOM 756 N N . PHE A 1 102 ? 6.476 10.301 -20.308 1.00 78.69 102 PHE A N 1
ATOM 757 C CA . PHE A 1 102 ? 7.258 11.525 -20.444 1.00 78.69 102 PHE A CA 1
ATOM 758 C C . PHE A 1 102 ? 8.747 11.290 -20.178 1.00 78.69 102 PHE A C 1
ATOM 760 O O . PHE A 1 102 ? 9.553 11.724 -20.986 1.00 78.69 102 PHE A O 1
ATOM 767 N N . LEU A 1 103 ? 9.141 10.609 -19.097 1.00 69.50 103 LEU A N 1
ATOM 768 C CA . LEU A 1 103 ? 10.556 10.366 -18.780 1.00 69.50 103 LEU A CA 1
ATOM 769 C C . LEU A 1 103 ? 11.243 9.459 -19.806 1.00 69.50 103 LEU A C 1
ATOM 771 O O . LEU A 1 103 ? 12.367 9.758 -20.207 1.00 69.50 103 LEU A O 1
ATOM 775 N N . GLY A 1 104 ? 10.569 8.406 -20.263 1.00 67.75 104 GLY A N 1
ATOM 776 C CA . GLY A 1 104 ? 11.089 7.466 -21.255 1.00 67.75 104 GLY A CA 1
ATOM 777 C C . GLY A 1 104 ? 11.310 8.095 -22.622 1.00 67.75 104 GLY A C 1
ATOM 778 O O . GLY A 1 104 ? 12.225 7.705 -23.345 1.00 67.75 104 GLY A O 1
ATOM 779 N N . ALA A 1 105 ? 10.567 9.161 -22.941 1.00 76.31 105 ALA A N 1
ATOM 780 C CA . ALA A 1 105 ? 10.849 9.976 -24.118 1.00 76.31 105 ALA A CA 1
ATOM 781 C C . ALA A 1 105 ? 12.217 10.689 -24.043 1.00 76.31 105 ALA A C 1
ATOM 783 O O . ALA A 1 105 ? 12.786 11.005 -25.086 1.00 76.31 105 ALA A O 1
ATOM 784 N N . TRP A 1 106 ? 12.760 10.928 -22.840 1.00 80.06 106 TRP A N 1
ATOM 785 C CA . TRP A 1 106 ? 14.040 11.619 -22.634 1.00 80.06 106 TRP A CA 1
ATOM 786 C C . TRP A 1 106 ? 15.192 10.689 -22.207 1.00 80.06 106 TRP A C 1
ATOM 788 O O . TRP A 1 106 ? 16.345 10.993 -22.513 1.00 80.06 106 TRP A O 1
ATOM 798 N N . LEU A 1 107 ? 14.923 9.573 -21.513 1.00 74.00 107 LEU A N 1
ATOM 799 C CA . LEU A 1 107 ? 15.935 8.690 -20.902 1.00 74.00 107 LEU A CA 1
ATOM 800 C C . LEU A 1 107 ? 15.628 7.192 -21.146 1.00 74.00 107 LEU A C 1
ATOM 802 O O . LEU A 1 107 ? 15.159 6.501 -20.241 1.00 74.00 107 LEU A O 1
ATOM 806 N N . PRO A 1 108 ? 15.979 6.638 -22.323 1.00 66.00 108 PRO A N 1
ATOM 807 C CA . PRO A 1 108 ? 15.553 5.299 -22.759 1.00 66.00 108 PRO A CA 1
ATOM 808 C C . PRO A 1 108 ? 16.112 4.109 -21.950 1.00 66.00 108 PRO A C 1
ATOM 810 O O . PRO A 1 108 ? 15.719 2.973 -22.195 1.00 66.00 108 PRO A O 1
ATOM 813 N N . MET A 1 109 ? 17.034 4.320 -21.000 1.00 63.28 109 MET A N 1
ATOM 814 C CA . MET A 1 109 ? 17.608 3.242 -20.170 1.00 63.28 109 MET A CA 1
ATOM 815 C C . MET A 1 109 ? 17.042 3.156 -18.741 1.00 63.28 109 MET A C 1
ATOM 817 O O . MET A 1 109 ? 17.324 2.178 -18.050 1.00 63.28 109 MET A O 1
ATOM 821 N N . ILE A 1 110 ? 16.267 4.141 -18.269 1.00 67.75 110 ILE A N 1
ATOM 822 C CA . ILE A 1 110 ? 15.864 4.224 -16.845 1.00 67.75 110 ILE A CA 1
ATOM 823 C C . ILE A 1 110 ? 14.417 3.749 -16.608 1.00 67.75 110 ILE A C 1
ATOM 825 O O . ILE A 1 110 ? 14.017 3.520 -15.465 1.00 67.75 110 ILE A O 1
ATOM 829 N N . ASP A 1 111 ? 13.646 3.508 -17.669 1.00 68.50 111 ASP A N 1
ATOM 830 C CA . ASP A 1 111 ? 12.194 3.298 -17.591 1.00 68.50 111 ASP A CA 1
ATOM 831 C C . ASP A 1 111 ? 11.751 2.178 -16.641 1.00 68.50 111 ASP A C 1
ATOM 833 O O . ASP A 1 111 ? 10.799 2.351 -15.877 1.00 68.50 111 ASP A O 1
ATOM 837 N N . HIS A 1 112 ? 12.462 1.049 -16.610 1.00 73.88 112 HIS A N 1
ATOM 838 C CA . HIS A 1 112 ? 12.073 -0.093 -15.771 1.00 73.88 112 HIS A CA 1
ATOM 839 C C . HIS A 1 112 ? 12.355 0.133 -14.278 1.00 73.88 112 HIS A C 1
ATOM 841 O O . HIS A 1 112 ? 11.545 -0.225 -13.422 1.00 73.88 112 HIS A O 1
ATOM 847 N N . TYR A 1 113 ? 13.476 0.779 -13.947 1.00 79.56 113 TYR A N 1
ATOM 848 C CA . TYR A 1 113 ? 13.805 1.105 -12.557 1.00 79.56 113 TYR A CA 1
ATOM 849 C C . TYR A 1 113 ? 12.900 2.209 -12.014 1.00 79.56 113 TYR A C 1
ATOM 851 O O . TYR A 1 113 ? 12.456 2.131 -10.867 1.00 79.56 113 TYR A O 1
ATOM 859 N N . ALA A 1 114 ? 12.578 3.203 -12.846 1.00 78.31 114 ALA A N 1
ATOM 860 C CA . ALA A 1 114 ? 11.640 4.259 -12.488 1.00 78.31 114 ALA A CA 1
ATOM 861 C C . ALA A 1 114 ? 10.239 3.694 -12.211 1.00 78.31 114 ALA A C 1
ATOM 863 O O . ALA A 1 114 ? 9.625 4.051 -11.205 1.00 78.31 114 ALA A O 1
ATOM 864 N N . LEU A 1 115 ? 9.757 2.765 -13.047 1.00 78.56 115 LEU A N 1
ATOM 865 C CA . LEU A 1 115 ? 8.470 2.096 -12.848 1.00 78.56 115 LEU A CA 1
ATOM 866 C C . LEU A 1 115 ? 8.451 1.269 -11.557 1.00 78.56 115 LEU A C 1
ATOM 868 O O . LEU A 1 115 ? 7.514 1.393 -10.770 1.00 78.56 115 LEU A O 1
ATOM 872 N N . SER A 1 116 ? 9.486 0.462 -11.313 1.00 84.00 116 SER A N 1
ATOM 873 C CA . SER A 1 116 ? 9.603 -0.340 -10.089 1.00 84.00 116 SER A CA 1
ATOM 874 C C . SER A 1 116 ? 9.591 0.537 -8.830 1.00 84.00 116 SER A C 1
ATOM 876 O O . SER A 1 116 ? 8.792 0.306 -7.919 1.00 84.00 116 SER A O 1
ATOM 878 N N . ALA A 1 117 ? 10.390 1.610 -8.811 1.00 83.06 117 ALA A N 1
ATOM 879 C CA . ALA A 1 117 ? 10.434 2.554 -7.697 1.00 83.06 117 ALA A CA 1
ATOM 880 C C . ALA A 1 117 ? 9.093 3.282 -7.495 1.00 83.06 117 ALA A C 1
ATOM 882 O O . ALA A 1 117 ? 8.644 3.452 -6.358 1.00 83.06 117 ALA A O 1
ATOM 883 N N . ALA A 1 118 ? 8.422 3.673 -8.584 1.00 82.19 118 ALA A N 1
ATOM 884 C CA . ALA A 1 118 ? 7.115 4.320 -8.531 1.00 82.19 118 ALA A CA 1
ATOM 885 C C . ALA A 1 118 ? 6.034 3.384 -7.971 1.00 82.19 118 ALA A C 1
ATOM 887 O O . ALA A 1 118 ? 5.270 3.789 -7.096 1.00 82.19 118 ALA A O 1
ATOM 888 N N . LEU A 1 119 ? 5.990 2.126 -8.421 1.00 82.19 119 LEU A N 1
ATOM 889 C CA . LEU A 1 119 ? 5.038 1.128 -7.930 1.00 82.19 119 LEU A CA 1
ATOM 890 C C . LEU A 1 119 ? 5.290 0.769 -6.463 1.00 82.19 119 LEU A C 1
ATOM 892 O O . LEU A 1 119 ? 4.341 0.687 -5.684 1.00 82.19 119 LEU A O 1
ATOM 896 N N . MET A 1 120 ? 6.555 0.617 -6.068 1.00 86.19 120 MET A N 1
ATOM 897 C CA . MET A 1 120 ? 6.938 0.368 -4.679 1.00 86.19 120 MET A CA 1
ATOM 898 C C . MET A 1 120 ? 6.520 1.529 -3.767 1.00 86.19 120 MET A C 1
ATOM 900 O O . MET A 1 120 ? 5.851 1.315 -2.756 1.00 86.19 120 MET A O 1
ATOM 904 N N . SER A 1 121 ? 6.868 2.766 -4.139 1.00 84.06 121 SER A N 1
ATOM 905 C CA . SER A 1 121 ? 6.544 3.968 -3.361 1.00 84.06 121 SER A CA 1
ATOM 906 C C . SER A 1 121 ? 5.033 4.226 -3.305 1.00 84.06 121 SER A C 1
ATOM 908 O O . SER A 1 121 ? 4.479 4.531 -2.243 1.00 84.06 121 SER A O 1
ATOM 910 N N . GLY A 1 122 ? 4.340 4.027 -4.430 1.00 80.75 122 GLY A N 1
ATOM 911 C CA . GLY A 1 122 ? 2.887 4.127 -4.526 1.00 80.75 122 GLY A CA 1
ATOM 912 C C . GLY A 1 122 ? 2.181 3.098 -3.645 1.00 80.75 122 GLY A C 1
ATOM 913 O O . GLY A 1 122 ? 1.307 3.463 -2.858 1.00 80.75 122 GLY A O 1
ATOM 914 N N . GLY A 1 123 ? 2.601 1.831 -3.708 1.00 84.56 123 GLY A N 1
ATOM 915 C CA . GLY A 1 123 ? 2.053 0.762 -2.874 1.00 84.56 123 GLY A CA 1
ATOM 916 C C . GLY A 1 123 ? 2.297 0.978 -1.385 1.00 84.56 123 GLY A C 1
ATOM 917 O O . GLY A 1 123 ? 1.372 0.820 -0.586 1.00 84.56 123 GLY A O 1
ATOM 918 N N . TRP A 1 124 ? 3.496 1.432 -1.015 1.00 84.88 124 TRP A N 1
ATOM 919 C CA . TRP A 1 124 ? 3.818 1.799 0.362 1.00 84.88 124 TRP A CA 1
ATOM 920 C C . TRP A 1 124 ? 2.920 2.922 0.885 1.00 84.88 124 TRP A C 1
ATOM 922 O O . TRP A 1 124 ? 2.285 2.780 1.930 1.00 84.88 124 TRP A O 1
ATOM 932 N N . THR A 1 125 ? 2.838 4.032 0.147 1.00 84.69 125 THR A N 1
ATOM 933 C CA . THR A 1 125 ? 2.084 5.224 0.560 1.00 84.69 125 THR A CA 1
ATOM 934 C C . THR A 1 125 ? 0.600 4.909 0.705 1.00 84.69 125 THR A C 1
ATOM 936 O O . THR A 1 125 ? -0.029 5.281 1.698 1.00 84.69 125 THR A O 1
ATOM 939 N N . LEU A 1 126 ? 0.049 4.163 -0.252 1.00 84.12 126 LEU A N 1
ATOM 940 C CA . LEU A 1 126 ? -1.350 3.762 -0.246 1.00 84.12 126 LEU A CA 1
ATOM 941 C C . LEU A 1 126 ? -1.654 2.779 0.893 1.00 84.12 126 LEU A C 1
ATOM 943 O O . LEU A 1 126 ? -2.644 2.952 1.604 1.00 84.12 126 LEU A O 1
ATOM 947 N N . GLY A 1 127 ? -0.782 1.795 1.124 1.00 85.50 127 GLY A N 1
ATOM 948 C CA . GLY A 1 127 ? -0.914 0.845 2.228 1.00 85.50 127 GLY A CA 1
ATOM 949 C C . GLY A 1 127 ? -0.822 1.512 3.604 1.00 85.50 127 GLY A C 1
ATOM 950 O O . GLY A 1 127 ? -1.661 1.265 4.474 1.00 85.50 127 GLY A O 1
ATOM 951 N N . ALA A 1 128 ? 0.149 2.410 3.795 1.00 85.12 128 ALA A N 1
ATOM 952 C CA . ALA A 1 128 ? 0.309 3.173 5.031 1.00 85.12 128 ALA A CA 1
ATOM 953 C C . ALA A 1 128 ? -0.898 4.090 5.296 1.00 85.12 128 ALA A C 1
ATOM 955 O O . ALA A 1 128 ? -1.433 4.098 6.409 1.00 85.12 128 ALA A O 1
ATOM 956 N N . GLY A 1 129 ? -1.372 4.804 4.269 1.00 84.00 129 GLY A N 1
ATOM 957 C CA . GLY A 1 129 ? -2.553 5.662 4.359 1.00 84.00 129 GLY A CA 1
ATOM 958 C C . GLY A 1 129 ? -3.826 4.877 4.686 1.00 84.00 129 GLY A C 1
ATOM 959 O O . GLY A 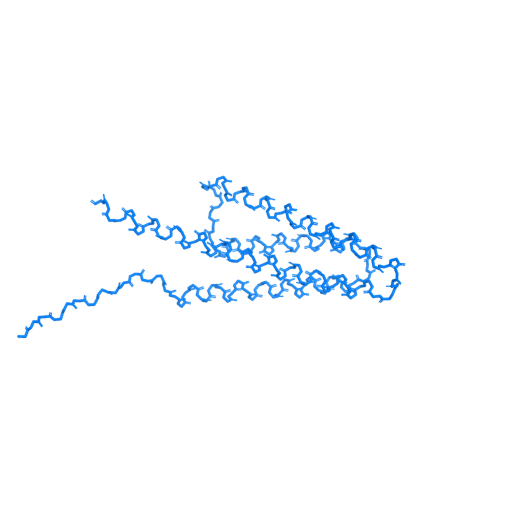1 129 ? -4.582 5.262 5.581 1.00 84.00 129 GLY A O 1
ATOM 960 N N . ALA A 1 130 ? -4.031 3.729 4.035 1.00 83.31 130 ALA A N 1
ATOM 961 C CA . ALA A 1 130 ? -5.158 2.847 4.323 1.00 83.31 130 ALA A CA 1
ATOM 962 C C . ALA A 1 130 ? -5.126 2.349 5.775 1.00 83.31 130 ALA A C 1
ATOM 964 O O . ALA A 1 130 ? -6.139 2.414 6.473 1.00 83.31 130 ALA A O 1
ATOM 965 N N . ASN A 1 131 ? -3.961 1.915 6.266 1.00 85.44 131 ASN A N 1
ATOM 966 C CA . ASN A 1 131 ? -3.815 1.440 7.640 1.00 85.44 131 ASN A CA 1
ATOM 967 C C . ASN A 1 131 ? -4.158 2.534 8.671 1.00 85.44 131 ASN A C 1
ATOM 969 O O . ASN A 1 131 ? -4.897 2.278 9.623 1.00 85.44 131 ASN A O 1
ATOM 973 N N . GLN A 1 132 ? -3.701 3.774 8.455 1.00 84.44 132 GLN A N 1
ATOM 974 C CA . GLN A 1 132 ? -4.058 4.911 9.314 1.00 84.44 132 GLN A CA 1
ATOM 975 C C . GLN A 1 132 ? -5.560 5.221 9.282 1.00 84.44 132 GLN A C 1
ATOM 977 O O . GLN A 1 132 ? -6.162 5.496 10.324 1.00 84.44 132 GLN A O 1
ATOM 982 N N . PHE A 1 133 ? -6.183 5.153 8.103 1.00 84.12 133 PHE A N 1
ATOM 983 C CA . PHE A 1 133 ? -7.619 5.370 7.953 1.00 84.12 133 PHE A CA 1
ATOM 984 C C . PHE A 1 133 ? -8.434 4.328 8.733 1.00 84.12 133 PHE A C 1
ATOM 986 O O . PHE A 1 133 ? -9.333 4.692 9.499 1.00 84.12 133 PHE A O 1
ATOM 993 N N . PHE A 1 134 ? -8.090 3.042 8.607 1.00 81.38 134 PHE A N 1
ATOM 994 C CA . PHE A 1 134 ? -8.771 1.968 9.334 1.00 81.38 134 PHE A CA 1
ATOM 995 C C . PHE A 1 134 ? 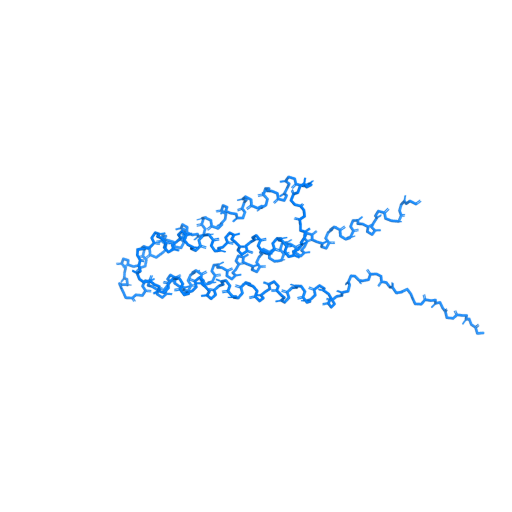-8.560 2.058 10.846 1.00 81.38 134 PHE A C 1
ATOM 997 O O . PHE A 1 134 ? -9.529 1.926 11.596 1.00 81.38 134 PHE A O 1
ATOM 1004 N N . MET A 1 135 ? -7.340 2.366 11.296 1.00 84.38 135 MET A N 1
ATOM 1005 C CA . MET A 1 135 ? -7.043 2.578 12.714 1.00 84.38 135 MET A CA 1
ATOM 1006 C C . MET A 1 135 ? -7.892 3.713 13.304 1.00 84.38 135 MET A C 1
ATOM 1008 O O . MET A 1 135 ? -8.529 3.541 14.344 1.00 84.38 135 MET A O 1
ATOM 1012 N N . ASN A 1 136 ? -7.989 4.851 12.610 1.00 84.25 136 ASN A N 1
ATOM 1013 C CA . ASN A 1 136 ? -8.844 5.962 13.031 1.00 84.25 136 ASN A CA 1
ATOM 1014 C C . ASN A 1 136 ? -10.333 5.584 13.056 1.00 84.25 136 ASN A C 1
ATOM 1016 O O . ASN A 1 136 ? -11.060 5.977 13.973 1.00 84.25 136 ASN A O 1
ATOM 1020 N N . GLY A 1 137 ? -10.800 4.810 12.072 1.00 82.12 137 GLY A N 1
ATOM 1021 C CA . GLY A 1 137 ? -12.170 4.297 12.042 1.00 82.12 137 GLY A CA 1
ATOM 1022 C C . GLY A 1 137 ? -12.484 3.380 13.228 1.00 82.12 137 GLY A C 1
ATOM 1023 O O . GLY A 1 137 ? -13.552 3.491 13.832 1.00 82.12 137 GLY A O 1
ATOM 1024 N N . PHE A 1 138 ? -11.538 2.519 13.595 1.00 82.31 138 PHE A N 1
ATOM 1025 C CA . PHE A 1 138 ? -11.652 1.594 14.717 1.00 82.31 138 PHE A CA 1
ATOM 1026 C C . PHE A 1 138 ? -11.691 2.320 16.070 1.00 82.31 138 PHE A C 1
ATOM 1028 O O . PHE A 1 138 ? -12.613 2.105 16.857 1.00 82.31 138 PHE A O 1
ATOM 1035 N N . LEU A 1 139 ? -10.777 3.270 16.301 1.00 83.00 139 LEU A N 1
ATOM 1036 C CA . LEU A 1 139 ? -10.746 4.084 17.525 1.00 83.00 139 LEU A CA 1
ATOM 1037 C C . LEU A 1 139 ? -12.036 4.895 17.725 1.00 83.00 139 LEU A C 1
ATOM 1039 O O . LEU A 1 139 ? -12.530 5.027 18.846 1.00 83.00 139 LEU A O 1
ATOM 1043 N N . ARG A 1 140 ? -12.622 5.419 16.639 1.00 83.44 140 ARG A N 1
ATOM 1044 C CA . ARG A 1 140 ? -13.907 6.137 16.697 1.00 83.44 140 ARG A CA 1
ATOM 1045 C C . ARG A 1 140 ? -15.073 5.234 17.102 1.00 83.44 140 ARG A C 1
ATOM 1047 O O . ARG A 1 140 ? -15.982 5.717 17.774 1.00 83.44 140 ARG A O 1
ATOM 1054 N N . ARG A 1 141 ? -15.077 3.958 16.693 1.00 79.94 141 ARG A N 1
ATOM 1055 C CA . ARG A 1 141 ? -16.124 2.996 17.085 1.00 79.94 141 ARG A CA 1
ATOM 1056 C C . ARG A 1 141 ? -16.051 2.674 18.573 1.00 79.94 141 ARG A C 1
ATOM 1058 O O . ARG A 1 141 ? -17.087 2.734 19.226 1.00 79.94 141 ARG A O 1
ATOM 1065 N N . PHE A 1 142 ? -14.852 2.431 19.100 1.00 78.94 142 PHE A N 1
ATOM 1066 C CA . PHE A 1 142 ? -14.667 2.183 20.531 1.00 78.94 142 PHE A CA 1
ATOM 1067 C C . PHE A 1 142 ? -15.122 3.358 21.388 1.00 78.94 142 PHE A C 1
ATOM 1069 O O . PHE A 1 142 ? -15.988 3.189 22.236 1.00 78.94 142 PHE A O 1
ATOM 1076 N N . ARG A 1 143 ? -14.676 4.579 21.062 1.00 81.88 143 ARG A N 1
ATOM 1077 C CA . ARG A 1 143 ? -15.091 5.780 21.804 1.00 81.88 143 ARG A CA 1
ATOM 1078 C C . ARG A 1 143 ? -16.615 5.956 21.857 1.00 81.88 143 ARG A C 1
ATOM 1080 O O . ARG A 1 143 ? -17.146 6.470 22.834 1.00 81.88 143 ARG A O 1
ATOM 1087 N N . ARG A 1 144 ? -17.330 5.567 20.793 1.00 82.25 144 ARG A N 1
ATOM 1088 C CA . ARG A 1 144 ? -18.801 5.616 20.766 1.00 82.25 144 ARG A CA 1
ATOM 1089 C C . ARG A 1 144 ? -19.444 4.554 21.655 1.00 82.25 144 ARG A C 1
ATOM 1091 O O . ARG A 1 144 ? -20.484 4.842 22.233 1.00 82.25 144 ARG A O 1
ATOM 1098 N N . GLN A 1 145 ? -18.860 3.361 21.750 1.00 81.94 145 GLN A N 1
ATOM 1099 C CA . GLN A 1 145 ? -19.342 2.323 22.665 1.00 81.94 145 GLN A CA 1
ATOM 1100 C C . GLN A 1 145 ? -19.173 2.762 24.123 1.00 81.94 145 GLN A C 1
ATOM 1102 O O . GLN A 1 145 ? -20.134 2.672 24.880 1.00 81.94 145 GLN A O 1
ATOM 1107 N N . ASP A 1 146 ? -18.025 3.348 24.475 1.00 78.62 146 ASP A N 1
ATOM 1108 C CA . ASP A 1 146 ? -17.771 3.858 25.830 1.00 78.62 146 ASP A CA 1
ATOM 1109 C C . ASP A 1 146 ? -18.752 4.977 26.215 1.00 78.62 146 ASP A C 1
ATOM 1111 O O . ASP A 1 146 ? -19.293 4.999 27.318 1.00 78.62 146 ASP A O 1
ATOM 1115 N N . ALA A 1 147 ? -19.040 5.893 25.283 1.00 82.12 147 ALA A N 1
ATOM 1116 C CA . ALA A 1 147 ? -19.998 6.975 25.511 1.00 82.12 147 ALA A CA 1
ATOM 1117 C C . ALA A 1 147 ? -21.450 6.478 25.652 1.00 82.12 147 ALA A C 1
ATOM 1119 O O . ALA A 1 147 ? -22.235 7.089 26.372 1.00 82.12 147 ALA A O 1
ATOM 1120 N N . GLY A 1 148 ? -21.815 5.379 24.981 1.00 79.50 148 GLY A N 1
ATOM 1121 C CA . GLY A 1 148 ? -23.151 4.783 25.078 1.00 79.50 148 GLY A CA 1
ATOM 1122 C C . GLY A 1 148 ? -23.423 4.085 26.413 1.00 79.50 148 GLY A C 1
ATOM 1123 O O . GLY A 1 148 ? -24.576 4.010 26.825 1.00 79.50 148 GLY A O 1
ATOM 1124 N N . LEU A 1 149 ? -22.380 3.618 27.107 1.00 70.50 149 LEU A N 1
ATOM 1125 C CA . LEU A 1 149 ? -22.496 2.917 28.393 1.00 70.50 149 LEU A CA 1
ATOM 1126 C C . LEU A 1 149 ? -22.710 3.852 29.596 1.00 70.50 149 LEU A C 1
ATOM 1128 O O . LEU A 1 149 ? -23.137 3.386 30.643 1.00 70.50 149 LEU A O 1
ATOM 1132 N N . ASN A 1 150 ? -22.465 5.160 29.458 1.00 66.12 150 ASN A N 1
ATOM 1133 C CA . ASN A 1 150 ? -22.655 6.143 30.537 1.00 66.12 150 ASN A CA 1
ATOM 1134 C C . ASN A 1 150 ? -24.070 6.755 30.599 1.00 66.12 150 ASN A C 1
ATOM 1136 O O . ASN A 1 150 ? -24.321 7.633 31.423 1.00 66.12 150 ASN A O 1
ATOM 1140 N N . HIS A 1 151 ? -24.983 6.342 29.716 1.00 63.88 151 HIS A N 1
ATOM 1141 C CA . HIS A 1 151 ? -26.323 6.932 29.592 1.00 63.88 151 HIS A CA 1
ATOM 1142 C C . HIS A 1 151 ? -27.479 5.930 29.767 1.00 63.88 151 HIS A C 1
ATOM 1144 O O . HIS A 1 151 ? -28.625 6.298 29.507 1.00 63.88 151 HIS A O 1
ATOM 1150 N N . GLY A 1 152 ? -27.199 4.695 30.196 1.00 57.81 152 GLY A N 1
ATOM 1151 C CA . GLY A 1 152 ? -28.202 3.683 30.554 1.00 57.81 152 GLY A CA 1
ATOM 1152 C C . GLY A 1 152 ? -28.122 3.338 32.030 1.00 57.81 152 GLY A C 1
ATOM 1153 O O . GLY A 1 152 ? -29.197 3.088 32.612 1.00 57.81 152 GLY A O 1
#

Radius of gyration: 21.13 Å; chains: 1; bounding box: 46×20×82 Å

Sequence (152 aa):
MPPATPESSSWTPDAAGLARRYHCAQGMVVDYAIGLAIVGMFPAFLTPVLVIAVVLLMKLLWDIARNWQFSLTANPIAIGGWVMNGLGACAVAILAWTTLVFLGAWLPMIDHYALSAALMSGGWTLGAGANQFFMNGFLRRFRRQDAGLNHG